Protein AF-R5B551-F1 (afdb_monomer_lite)

pLDDT: mean 90.55, std 14.45, range [37.66, 98.75]

Sequence (61 aa):
MLRQNKSALDEEIASALYKWRMAAAYYESAKDGDLMEYAIYELEAAKRRYTYLLRLKRNGA

Structure (mmCIF, N/CA/C/O backbone):
data_AF-R5B551-F1
#
_entry.id   AF-R5B551-F1
#
loop_
_atom_site.group_PDB
_atom_site.id
_atom_site.type_symbol
_atom_site.label_atom_id
_atom_site.label_alt_id
_atom_site.label_comp_id
_atom_site.label_asym_id
_atom_site.label_entity_id
_atom_site.label_seq_id
_atom_site.pdbx_PDB_ins_code
_atom_site.Cartn_x
_atom_site.Cartn_y
_atom_site.Cartn_z
_atom_site.occupancy
_atom_site.B_iso_or_equiv
_atom_site.auth_seq_id
_atom_site.auth_comp_id
_atom_site.auth_asym_id
_atom_site.auth_atom_id
_atom_site.pdbx_PDB_model_num
ATOM 1 N N . MET A 1 1 ? 6.761 -2.673 33.034 1.00 37.66 1 MET A N 1
ATOM 2 C CA . MET A 1 1 ? 6.778 -2.501 31.564 1.00 37.66 1 MET A CA 1
ATOM 3 C C . MET A 1 1 ? 5.374 -2.760 31.039 1.00 37.66 1 MET A C 1
ATOM 5 O O . MET A 1 1 ? 4.942 -3.905 31.051 1.00 37.66 1 MET A O 1
ATOM 9 N N . LEU A 1 2 ? 4.630 -1.719 30.659 1.00 44.41 2 LEU A N 1
ATOM 10 C CA . LEU A 1 2 ? 3.307 -1.879 30.047 1.00 44.41 2 LEU A CA 1
ATOM 11 C C . LEU A 1 2 ? 3.504 -2.374 28.608 1.00 44.41 2 LEU A C 1
ATOM 13 O O . LEU A 1 2 ? 3.862 -1.593 27.729 1.00 44.41 2 LEU A O 1
ATOM 17 N N . ARG A 1 3 ? 3.310 -3.676 28.363 1.00 53.62 3 ARG A N 1
ATOM 18 C CA . ARG A 1 3 ? 3.047 -4.160 27.003 1.00 53.62 3 ARG A CA 1
ATOM 19 C C . ARG A 1 3 ? 1.723 -3.528 26.584 1.00 53.62 3 ARG A C 1
ATOM 21 O O . ARG A 1 3 ? 0.680 -3.908 27.103 1.00 53.62 3 ARG A O 1
ATOM 28 N N . GLN A 1 4 ? 1.767 -2.531 25.706 1.00 55.94 4 GLN A N 1
ATOM 29 C CA . GLN A 1 4 ? 0.548 -2.062 25.060 1.00 55.94 4 GLN A CA 1
ATOM 30 C C . GLN A 1 4 ? -0.027 -3.230 24.253 1.00 55.94 4 GLN A C 1
ATOM 32 O O . GLN A 1 4 ? 0.643 -3.739 23.353 1.00 55.94 4 GLN A O 1
ATOM 37 N N . ASN A 1 5 ? -1.243 -3.664 24.586 1.00 61.44 5 ASN A N 1
ATOM 38 C CA . ASN A 1 5 ? -2.032 -4.497 23.687 1.00 61.44 5 ASN A CA 1
ATOM 39 C C . ASN A 1 5 ? -2.312 -3.657 22.439 1.00 61.44 5 ASN A C 1
ATOM 41 O O . ASN A 1 5 ? -3.070 -2.691 22.506 1.00 61.44 5 ASN A O 1
ATOM 45 N N . LYS A 1 6 ? -1.661 -3.987 21.320 1.00 71.19 6 LYS A N 1
ATOM 46 C CA . LYS A 1 6 ? -2.022 -3.427 20.015 1.00 71.19 6 LYS A CA 1
ATOM 47 C C . LYS A 1 6 ? -3.424 -3.913 19.665 1.00 71.19 6 LYS A C 1
ATOM 49 O O . LYS A 1 6 ? -3.712 -5.100 19.790 1.00 71.19 6 LYS A O 1
ATOM 54 N N . SER A 1 7 ? -4.293 -2.997 19.256 1.00 88.94 7 SER A N 1
ATOM 55 C CA . SER A 1 7 ? -5.586 -3.365 18.682 1.00 88.94 7 SER A CA 1
ATOM 56 C C . SER A 1 7 ? -5.390 -3.975 17.289 1.00 88.94 7 SER A C 1
ATOM 58 O O . SER A 1 7 ? -4.386 -3.706 16.628 1.00 88.94 7 SER A O 1
ATOM 60 N N . ALA A 1 8 ? -6.370 -4.736 16.796 1.00 92.31 8 ALA A N 1
ATOM 61 C CA . ALA A 1 8 ? -6.356 -5.220 15.411 1.00 92.31 8 ALA A CA 1
ATOM 62 C C . ALA A 1 8 ? -6.195 -4.062 14.402 1.00 92.31 8 ALA A C 1
ATOM 64 O O . ALA A 1 8 ? -5.462 -4.175 13.422 1.00 92.31 8 ALA A O 1
ATOM 65 N N . LEU A 1 9 ? -6.792 -2.900 14.698 1.00 93.62 9 LEU A N 1
ATOM 66 C CA . LEU A 1 9 ? -6.626 -1.687 13.898 1.00 93.62 9 LEU A CA 1
ATOM 67 C C . LEU A 1 9 ? -5.175 -1.168 13.909 1.00 93.62 9 LEU A C 1
ATOM 69 O O . LEU A 1 9 ? -4.693 -0.684 12.888 1.00 93.62 9 LEU A O 1
ATOM 73 N N . ASP A 1 10 ? -4.451 -1.286 15.025 1.00 95.38 10 ASP A N 1
ATOM 74 C CA . ASP A 1 10 ? -3.030 -0.915 15.093 1.00 95.38 10 ASP A CA 1
ATOM 75 C C . ASP A 1 10 ? -2.150 -1.825 14.237 1.00 95.38 10 ASP A C 1
ATOM 77 O O . ASP A 1 10 ? -1.203 -1.356 13.599 1.00 95.38 10 ASP A O 1
ATOM 81 N N . GLU A 1 11 ? -2.460 -3.119 14.210 1.00 96.00 11 GLU A N 1
ATOM 82 C CA . GLU A 1 11 ? -1.775 -4.089 13.357 1.00 96.00 11 GLU A CA 1
ATOM 83 C C . GLU A 1 11 ? -2.069 -3.830 11.877 1.00 96.00 11 GLU A C 1
ATOM 85 O O . GLU A 1 11 ? -1.145 -3.817 11.059 1.00 96.00 11 GLU A O 1
ATOM 90 N N . GLU A 1 12 ? -3.321 -3.517 11.532 1.00 97.00 12 GLU A N 1
ATOM 91 C CA . GLU A 1 12 ? -3.695 -3.114 10.176 1.00 97.00 12 GLU A CA 1
ATOM 92 C C . GLU A 1 12 ? -2.982 -1.833 9.731 1.00 97.00 12 GLU A C 1
ATOM 94 O O . GLU A 1 12 ? -2.479 -1.768 8.608 1.00 97.00 12 GLU A O 1
ATOM 99 N N . ILE A 1 13 ? -2.890 -0.823 10.602 1.00 97.88 13 ILE A N 1
ATOM 100 C CA . ILE A 1 13 ? -2.166 0.423 10.313 1.00 97.88 13 ILE A CA 1
ATOM 101 C C . ILE A 1 13 ? -0.681 0.137 10.081 1.00 97.88 13 ILE A C 1
ATOM 103 O O . ILE A 1 13 ? -0.101 0.653 9.122 1.00 97.88 13 ILE A O 1
ATOM 107 N N . ALA A 1 14 ? -0.061 -0.697 10.922 1.00 97.75 14 ALA A N 1
ATOM 108 C CA . ALA A 1 14 ? 1.341 -1.073 10.769 1.00 97.75 14 ALA A CA 1
ATOM 109 C C . ALA A 1 14 ? 1.585 -1.843 9.460 1.00 97.75 14 ALA A C 1
ATOM 111 O O . ALA A 1 14 ? 2.544 -1.555 8.741 1.00 97.75 14 ALA A O 1
ATOM 112 N N . SER A 1 15 ? 0.690 -2.771 9.117 1.00 98.06 15 SER A N 1
ATOM 113 C CA . SER A 1 15 ? 0.741 -3.529 7.865 1.00 98.06 15 SER A CA 1
ATOM 114 C C . SER A 1 15 ? 0.563 -2.624 6.642 1.00 98.06 15 SER A C 1
ATOM 116 O O . SER A 1 15 ? 1.328 -2.714 5.681 1.00 98.06 15 SER A O 1
ATOM 118 N N . ALA A 1 16 ? -0.387 -1.686 6.685 1.00 98.56 16 ALA A N 1
ATOM 119 C CA . ALA A 1 16 ? -0.605 -0.725 5.608 1.00 98.56 16 ALA A CA 1
ATOM 120 C C . ALA A 1 16 ? 0.593 0.221 5.419 1.00 98.56 16 ALA A C 1
ATOM 122 O O . ALA A 1 16 ? 0.972 0.499 4.282 1.00 98.56 16 ALA A O 1
ATOM 123 N N . LEU A 1 17 ? 1.233 0.665 6.507 1.00 98.62 17 LEU A N 1
ATOM 124 C CA . LEU A 1 17 ? 2.467 1.450 6.437 1.00 98.62 17 LEU A CA 1
ATOM 125 C C . LEU A 1 17 ? 3.611 0.649 5.808 1.00 98.62 17 LEU A C 1
ATOM 127 O O . LEU A 1 17 ? 4.338 1.174 4.966 1.00 98.62 17 LEU A O 1
ATOM 131 N N . TYR A 1 18 ? 3.774 -0.615 6.205 1.00 98.50 18 TYR A N 1
ATOM 132 C CA . TYR A 1 18 ? 4.783 -1.496 5.621 1.00 98.50 18 TYR A CA 1
ATOM 133 C C . TYR A 1 18 ? 4.557 -1.675 4.116 1.00 98.50 18 TYR A C 1
ATOM 13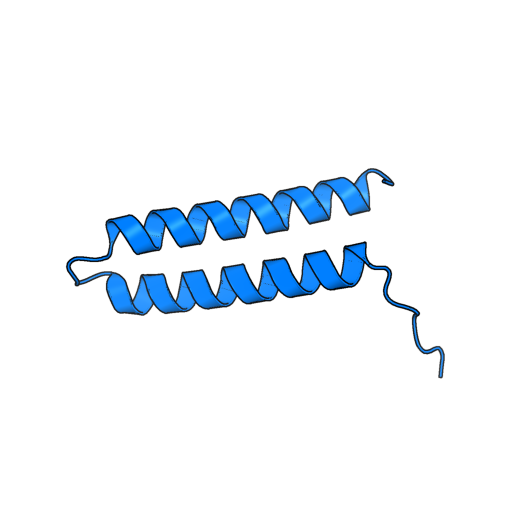5 O O . TYR A 1 18 ? 5.473 -1.440 3.332 1.00 98.50 18 TYR A O 1
ATOM 143 N N . LYS A 1 19 ? 3.322 -1.983 3.697 1.00 98.62 19 LYS A N 1
ATOM 144 C CA . LYS A 1 19 ? 2.958 -2.091 2.276 1.00 98.62 19 LYS A CA 1
ATOM 145 C C . LYS A 1 19 ? 3.246 -0.808 1.505 1.00 98.62 19 LYS A C 1
ATOM 147 O O . LYS A 1 19 ? 3.822 -0.873 0.427 1.00 98.62 19 LYS A O 1
ATOM 152 N N . TRP A 1 20 ? 2.906 0.353 2.065 1.00 98.75 20 TRP A N 1
ATOM 153 C CA . TRP A 1 20 ? 3.190 1.630 1.414 1.00 98.75 20 TRP A CA 1
ATOM 154 C C . TRP A 1 20 ? 4.696 1.858 1.221 1.00 98.75 20 TRP A C 1
ATOM 156 O O . TRP A 1 20 ? 5.118 2.262 0.141 1.00 98.75 20 TRP A O 1
ATOM 166 N N . ARG A 1 21 ? 5.523 1.525 2.220 1.00 98.56 21 ARG A N 1
ATOM 167 C CA . ARG A 1 21 ? 6.989 1.599 2.096 1.00 98.56 21 ARG A CA 1
ATOM 168 C C . ARG A 1 21 ? 7.534 0.654 1.026 1.00 98.56 21 ARG A C 1
ATOM 170 O O . ARG A 1 21 ? 8.416 1.054 0.274 1.00 98.56 21 ARG A O 1
ATOM 177 N N . MET A 1 22 ? 6.998 -0.562 0.935 1.00 98.38 22 MET A N 1
ATOM 178 C CA . MET A 1 22 ? 7.395 -1.519 -0.101 1.00 98.38 22 MET A CA 1
ATOM 179 C C . MET A 1 22 ? 6.995 -1.045 -1.501 1.00 98.38 22 MET A C 1
ATOM 181 O O . MET A 1 22 ? 7.810 -1.116 -2.414 1.00 98.38 22 MET A O 1
ATOM 185 N N . ALA A 1 23 ? 5.787 -0.499 -1.663 1.00 97.94 23 ALA A N 1
ATOM 186 C CA . ALA A 1 23 ? 5.341 0.071 -2.933 1.00 97.94 23 ALA A CA 1
ATOM 187 C C . ALA A 1 23 ? 6.182 1.292 -3.343 1.00 97.94 23 ALA A C 1
ATOM 189 O O . ALA A 1 23 ? 6.506 1.443 -4.515 1.00 97.94 23 ALA A O 1
ATOM 190 N N . ALA A 1 24 ? 6.602 2.125 -2.383 1.00 97.75 24 ALA A N 1
ATOM 191 C CA . ALA A 1 24 ? 7.516 3.235 -2.646 1.00 97.75 24 ALA A CA 1
ATOM 192 C C . ALA A 1 24 ? 8.895 2.742 -3.108 1.00 97.75 24 ALA A C 1
ATOM 194 O O . ALA A 1 24 ? 9.412 3.234 -4.104 1.00 97.75 24 ALA A O 1
ATOM 195 N N . ALA A 1 25 ? 9.463 1.733 -2.439 1.00 96.94 25 ALA A N 1
ATOM 196 C CA . ALA A 1 25 ? 10.725 1.128 -2.864 1.00 96.94 25 ALA A CA 1
ATOM 197 C C . ALA A 1 25 ? 10.620 0.496 -4.264 1.00 96.94 25 ALA A C 1
ATOM 199 O O . ALA A 1 25 ? 11.529 0.638 -5.079 1.00 96.94 25 ALA A O 1
ATOM 200 N N . TYR A 1 26 ? 9.494 -0.160 -4.557 1.00 96.12 26 TYR A N 1
ATOM 201 C CA . TYR A 1 26 ? 9.235 -0.733 -5.872 1.00 96.12 26 TYR A CA 1
ATOM 202 C C . TYR A 1 26 ? 9.099 0.343 -6.955 1.00 96.12 26 TYR A C 1
ATOM 204 O O . TYR A 1 26 ? 9.725 0.217 -8.002 1.00 96.12 26 TYR A O 1
ATOM 212 N N . TYR A 1 27 ? 8.363 1.425 -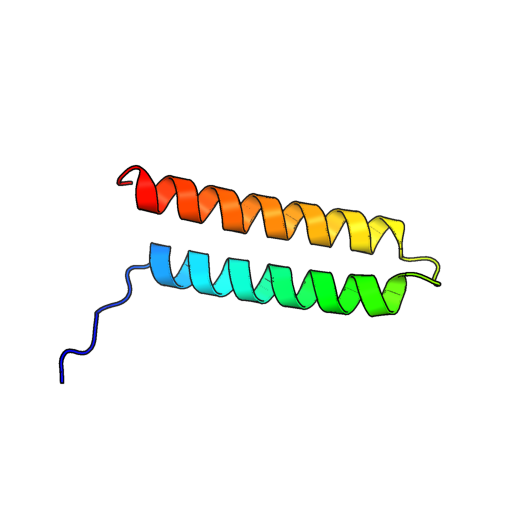6.691 1.00 96.12 27 TYR A N 1
ATOM 213 C CA . TYR A 1 27 ? 8.268 2.570 -7.596 1.00 96.12 27 TYR A CA 1
ATOM 214 C C . TYR A 1 27 ? 9.636 3.157 -7.939 1.00 96.12 27 TYR A C 1
ATOM 216 O O . TYR A 1 27 ? 9.921 3.332 -9.119 1.00 96.12 27 TYR A O 1
ATOM 224 N N . GLU A 1 28 ? 10.512 3.373 -6.954 1.00 94.00 28 GLU A N 1
ATOM 225 C CA . GLU A 1 28 ? 11.873 3.854 -7.234 1.00 94.00 28 GLU A CA 1
ATOM 226 C C . GLU A 1 28 ? 12.659 2.876 -8.120 1.00 94.00 28 GLU A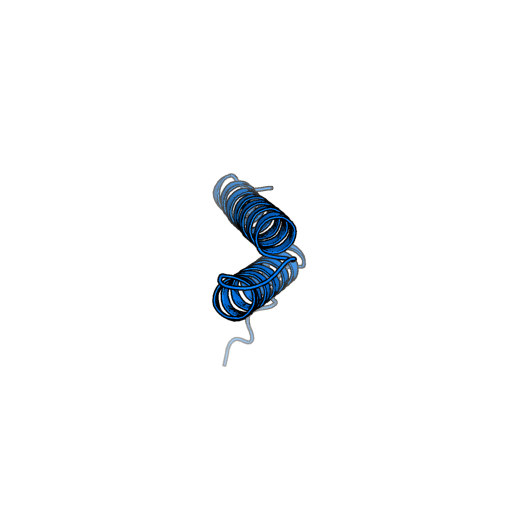 C 1
ATOM 228 O O . GLU A 1 28 ? 13.389 3.307 -9.007 1.00 94.00 28 GLU A O 1
ATOM 233 N N . SER A 1 29 ? 12.473 1.562 -7.944 1.00 93.06 29 SER A N 1
ATOM 234 C CA . SER A 1 29 ? 13.114 0.554 -8.804 1.00 93.06 29 SER A CA 1
ATOM 235 C C . SER A 1 29 ? 12.496 0.430 -10.204 1.00 93.06 29 SER A C 1
ATOM 237 O O . SER A 1 29 ? 13.182 0.028 -11.138 1.00 93.06 29 SER A O 1
ATOM 239 N N . ALA A 1 30 ? 11.209 0.755 -10.355 1.00 91.69 30 ALA A N 1
ATOM 240 C CA . ALA A 1 30 ? 10.443 0.599 -11.592 1.00 91.69 30 ALA A CA 1
ATOM 241 C C . ALA A 1 30 ? 10.340 1.895 -12.413 1.00 91.69 30 ALA A C 1
ATOM 243 O O . ALA A 1 30 ? 9.797 1.870 -13.514 1.00 91.69 30 ALA A O 1
ATOM 244 N N . LYS A 1 31 ? 10.845 3.018 -11.888 1.00 80.62 31 LYS A N 1
ATOM 245 C CA . LYS A 1 31 ? 10.704 4.367 -12.454 1.00 80.62 31 LYS A CA 1
ATOM 246 C C . LYS A 1 31 ? 11.213 4.505 -13.892 1.00 80.62 31 LYS A C 1
ATOM 248 O O . LYS A 1 31 ? 10.665 5.304 -14.639 1.00 80.62 31 LYS A O 1
ATOM 253 N N . ASP A 1 32 ? 12.208 3.709 -14.271 1.00 83.50 32 ASP A N 1
ATOM 254 C CA . ASP A 1 32 ? 12.815 3.726 -15.608 1.00 83.50 32 ASP A CA 1
ATOM 255 C C . ASP A 1 32 ? 12.500 2.450 -16.416 1.00 83.50 32 ASP A C 1
ATOM 257 O O . ASP A 1 32 ? 13.169 2.155 -17.405 1.00 83.50 32 ASP A O 1
ATOM 261 N N . GLY A 1 33 ? 11.507 1.662 -15.983 1.00 88.50 33 GLY A N 1
ATOM 262 C CA . GLY A 1 33 ? 11.133 0.392 -16.608 1.00 88.50 33 GLY A CA 1
ATOM 263 C C . GLY A 1 33 ? 9.661 0.314 -17.012 1.00 88.50 33 GLY A C 1
ATOM 264 O O . GLY A 1 33 ? 8.834 1.141 -16.631 1.00 88.50 33 GLY A O 1
ATOM 265 N N . ASP A 1 34 ? 9.314 -0.750 -17.736 1.00 93.06 34 ASP A N 1
ATOM 266 C CA . ASP A 1 34 ? 7.981 -0.959 -18.329 1.00 93.06 34 ASP A CA 1
ATOM 267 C C . ASP A 1 34 ? 6.834 -1.049 -17.304 1.00 93.06 34 ASP A C 1
ATOM 269 O O . ASP A 1 34 ? 5.658 -0.999 -17.659 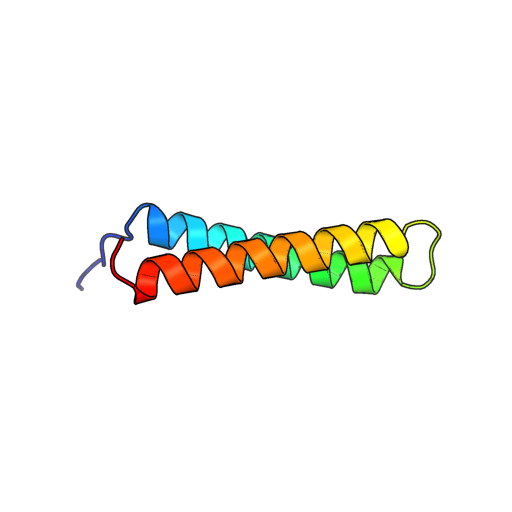1.00 93.06 34 ASP A O 1
ATOM 273 N N . LEU A 1 35 ? 7.159 -1.192 -16.016 1.00 94.06 35 LEU A N 1
ATOM 274 C CA . LEU A 1 35 ? 6.194 -1.357 -14.928 1.00 94.06 35 LEU A CA 1
ATOM 275 C C . LEU A 1 35 ? 5.946 -0.067 -14.131 1.00 94.06 35 LEU A C 1
ATOM 277 O O . LEU A 1 35 ? 5.297 -0.122 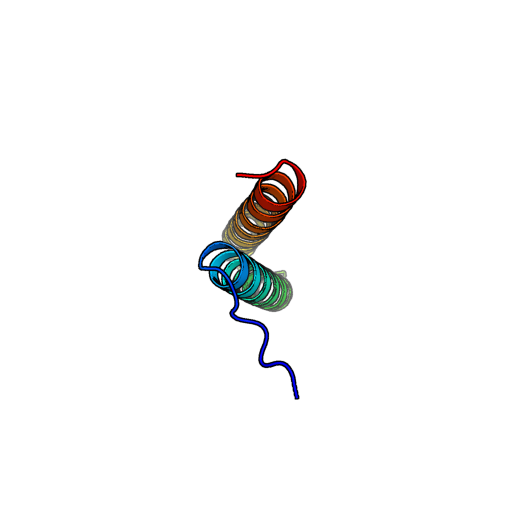-13.085 1.00 94.06 35 LEU A O 1
ATOM 281 N N . MET A 1 36 ? 6.424 1.091 -14.602 1.00 93.94 36 MET A N 1
ATOM 282 C CA . MET A 1 36 ? 6.263 2.374 -13.906 1.00 93.94 36 MET A CA 1
ATOM 283 C C . MET A 1 36 ? 4.793 2.695 -13.591 1.00 93.94 36 MET A C 1
ATOM 285 O O . MET A 1 36 ? 4.475 3.060 -12.460 1.00 93.94 36 MET A O 1
ATOM 289 N N . GLU A 1 37 ? 3.880 2.524 -14.551 1.00 95.88 37 GLU A N 1
ATOM 290 C CA . GLU A 1 37 ? 2.449 2.802 -14.347 1.00 95.88 37 GLU A CA 1
ATOM 291 C C . GLU A 1 37 ? 1.834 1.906 -13.265 1.00 95.88 37 GLU A C 1
ATOM 293 O O . GLU A 1 37 ? 1.110 2.382 -12.386 1.00 95.88 37 GLU A O 1
ATOM 298 N N . TYR A 1 38 ? 2.178 0.616 -13.282 1.00 95.75 38 TYR A N 1
ATOM 299 C CA . TYR A 1 38 ? 1.760 -0.330 -12.252 1.00 95.75 38 TYR A CA 1
ATOM 300 C C . TYR A 1 38 ? 2.315 0.066 -10.877 1.00 95.75 38 TYR A C 1
ATOM 302 O O . TYR A 1 38 ? 1.589 0.065 -9.881 1.00 95.75 38 TYR A O 1
ATOM 310 N N . ALA A 1 39 ? 3.579 0.485 -10.818 1.00 96.50 39 ALA A N 1
ATOM 311 C CA . ALA A 1 39 ? 4.202 0.917 -9.577 1.00 96.50 39 ALA A CA 1
ATOM 312 C C . ALA A 1 39 ? 3.572 2.202 -9.008 1.00 96.50 39 ALA A C 1
ATOM 314 O O . ALA A 1 39 ? 3.389 2.306 -7.793 1.00 96.50 39 ALA A O 1
ATOM 315 N N . ILE A 1 40 ? 3.178 3.153 -9.866 1.00 96.88 40 ILE A N 1
ATOM 316 C CA . ILE A 1 40 ? 2.423 4.353 -9.466 1.00 96.88 40 ILE A CA 1
ATOM 317 C C . ILE A 1 40 ? 1.067 3.958 -8.876 1.00 96.88 40 ILE A C 1
ATOM 319 O O . ILE A 1 40 ? 0.681 4.467 -7.819 1.00 96.88 40 ILE A O 1
ATOM 323 N N . TYR A 1 41 ? 0.348 3.046 -9.536 1.00 97.50 41 TYR A N 1
ATOM 324 C CA . TYR A 1 41 ? -0.948 2.571 -9.060 1.00 97.50 41 TYR A CA 1
ATOM 325 C C . TYR A 1 41 ? -0.842 1.931 -7.668 1.00 97.50 41 TYR A C 1
ATOM 327 O O . TYR A 1 41 ? -1.569 2.323 -6.751 1.00 97.50 41 TYR A O 1
ATOM 335 N N . GLU A 1 42 ? 0.098 1.002 -7.484 1.00 97.88 42 GLU A N 1
ATOM 336 C CA . GLU A 1 42 ? 0.316 0.315 -6.207 1.00 97.88 42 GLU A CA 1
ATOM 337 C C . GLU A 1 42 ? 0.718 1.287 -5.088 1.00 97.88 42 GLU A C 1
ATOM 339 O O . GLU A 1 42 ? 0.205 1.210 -3.964 1.00 97.88 42 GLU A O 1
ATOM 344 N N . LEU A 1 43 ? 1.592 2.250 -5.398 1.00 98.31 43 LEU A N 1
ATOM 345 C CA . LEU A 1 43 ? 2.018 3.289 -4.463 1.00 98.31 43 LEU A CA 1
ATOM 346 C C . LEU A 1 43 ? 0.829 4.119 -3.958 1.00 98.31 43 LEU A C 1
ATOM 348 O O . LEU A 1 43 ? 0.655 4.297 -2.746 1.00 98.31 43 LEU A O 1
ATOM 352 N N . GLU A 1 44 ? -0.010 4.603 -4.873 1.00 98.44 44 GLU A N 1
ATOM 353 C CA . GLU A 1 44 ? -1.183 5.409 -4.535 1.00 98.44 44 GLU A CA 1
ATOM 354 C C . GLU A 1 44 ? -2.251 4.595 -3.792 1.00 98.44 44 GLU A C 1
ATOM 356 O O . GLU A 1 44 ? -2.825 5.078 -2.809 1.00 98.44 44 GLU A O 1
ATOM 361 N N . ALA A 1 45 ? -2.488 3.341 -4.187 1.00 98.62 45 ALA A N 1
ATOM 362 C CA . ALA A 1 45 ? -3.420 2.448 -3.502 1.00 98.62 45 ALA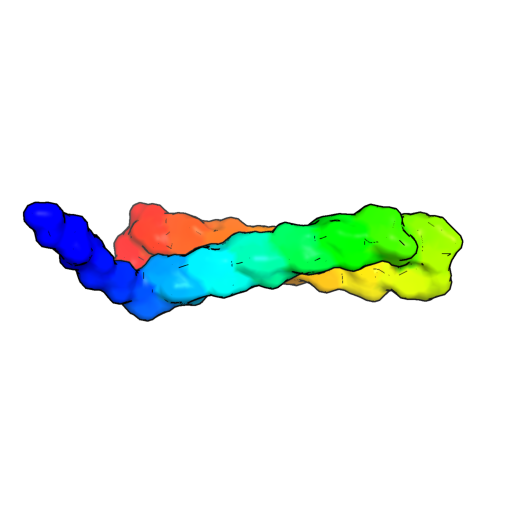 A CA 1
ATOM 363 C C . ALA A 1 45 ? -2.996 2.188 -2.044 1.00 98.62 45 ALA A C 1
ATOM 365 O O . ALA A 1 45 ? -3.800 2.354 -1.115 1.00 98.62 45 ALA A O 1
ATOM 366 N N . ALA A 1 46 ? -1.719 1.860 -1.817 1.00 98.69 46 ALA A N 1
ATOM 367 C CA . ALA A 1 46 ? -1.187 1.607 -0.481 1.00 98.69 46 ALA A CA 1
ATOM 368 C C . ALA A 1 46 ? -1.240 2.862 0.411 1.00 98.69 46 ALA A C 1
ATOM 370 O O . ALA A 1 46 ? -1.680 2.792 1.566 1.00 98.69 46 ALA A O 1
ATOM 371 N N . LYS A 1 47 ? -0.885 4.032 -0.139 1.00 98.69 47 LYS A N 1
ATOM 372 C CA . LYS A 1 47 ? -0.977 5.328 0.552 1.00 98.69 47 LYS A CA 1
ATOM 373 C C . LYS A 1 47 ? -2.412 5.660 0.963 1.00 98.69 47 LYS A C 1
ATOM 375 O O . LYS A 1 47 ? -2.649 6.083 2.102 1.00 98.69 47 LYS A O 1
ATOM 380 N N . ARG A 1 48 ? -3.383 5.455 0.063 1.00 98.69 48 ARG A N 1
ATOM 381 C CA . ARG A 1 48 ? -4.813 5.676 0.341 1.00 98.69 48 ARG A CA 1
ATOM 382 C C . ARG A 1 48 ? -5.309 4.771 1.465 1.00 98.69 48 ARG A C 1
ATOM 384 O O . ARG A 1 48 ? -5.955 5.274 2.385 1.00 98.69 48 ARG A O 1
ATOM 391 N N . ARG A 1 49 ? -4.960 3.477 1.451 1.00 98.38 49 ARG A N 1
ATOM 392 C CA . ARG A 1 49 ? -5.339 2.532 2.518 1.00 98.38 49 ARG A CA 1
ATOM 393 C C . ARG A 1 49 ? -4.766 2.946 3.871 1.00 98.38 49 ARG A C 1
ATOM 395 O O . ARG A 1 49 ? -5.521 3.030 4.837 1.00 98.38 49 ARG A O 1
ATOM 402 N N . TYR A 1 50 ? -3.469 3.249 3.942 1.00 98.69 50 TYR A N 1
ATOM 403 C CA . TYR A 1 50 ? -2.831 3.706 5.180 1.00 98.69 50 TYR A CA 1
ATOM 404 C C . TYR A 1 50 ? -3.499 4.976 5.730 1.00 98.69 50 TYR A C 1
ATOM 406 O O . TYR A 1 50 ? -3.893 5.029 6.896 1.00 98.69 50 TYR A O 1
ATOM 414 N N . THR A 1 51 ? -3.712 5.974 4.869 1.00 98.19 51 THR A N 1
ATOM 415 C CA . THR A 1 51 ? -4.345 7.244 5.254 1.00 98.19 51 THR A CA 1
ATOM 416 C C . THR A 1 51 ? -5.779 7.046 5.748 1.00 98.19 51 THR A C 1
ATOM 418 O O . THR A 1 51 ? -6.196 7.687 6.711 1.00 98.19 51 THR A O 1
ATOM 421 N N . TYR A 1 52 ? -6.540 6.154 5.112 1.00 97.88 52 TYR A N 1
ATOM 422 C CA . TYR A 1 52 ? -7.892 5.806 5.541 1.00 97.88 52 TYR A CA 1
ATOM 423 C C . TYR A 1 52 ? -7.908 5.180 6.943 1.00 97.88 52 TYR A C 1
ATOM 425 O O . TYR A 1 52 ? -8.667 5.635 7.796 1.00 97.88 52 TYR A O 1
ATOM 433 N N . LEU A 1 53 ? -7.034 4.207 7.214 1.00 97.31 53 LEU A N 1
ATOM 434 C CA . LEU A 1 53 ? -6.955 3.552 8.524 1.00 97.31 53 LEU A CA 1
ATOM 435 C C . LEU A 1 53 ? -6.560 4.527 9.645 1.00 97.31 53 LEU A C 1
ATOM 437 O O . LEU A 1 53 ? -7.115 4.470 10.741 1.00 97.31 53 LEU A O 1
ATOM 441 N N . LEU A 1 54 ? -5.665 5.481 9.365 1.00 97.44 54 LEU A N 1
ATOM 442 C CA . LEU A 1 54 ? -5.353 6.556 10.313 1.00 97.44 54 LEU A CA 1
ATOM 443 C C . LEU A 1 54 ? -6.570 7.437 10.617 1.00 97.44 54 LEU A C 1
ATOM 445 O O . LEU A 1 54 ? -6.776 7.827 11.767 1.00 97.44 54 LEU A O 1
ATOM 449 N N . ARG A 1 55 ? -7.385 7.752 9.602 1.00 96.94 55 ARG A N 1
ATOM 450 C CA . ARG A 1 55 ? -8.627 8.517 9.790 1.00 96.94 55 ARG A CA 1
ATOM 451 C C . ARG A 1 55 ? -9.640 7.732 10.618 1.00 96.94 55 ARG A C 1
ATOM 453 O O . ARG A 1 55 ? -10.232 8.327 11.510 1.00 96.94 55 ARG A O 1
ATOM 460 N N . LEU A 1 56 ? -9.792 6.428 10.372 1.00 94.69 56 LEU A N 1
ATOM 461 C CA . LEU A 1 56 ? -10.641 5.554 11.189 1.00 94.69 56 LEU A CA 1
ATOM 462 C C . LEU A 1 56 ? -10.210 5.569 12.656 1.00 94.69 56 LEU A C 1
ATOM 464 O O . LEU A 1 56 ? -11.024 5.843 13.530 1.00 94.69 56 LEU A O 1
ATOM 468 N N . LYS A 1 57 ? -8.916 5.367 12.923 1.00 94.75 57 LYS A N 1
ATOM 469 C CA . LYS A 1 57 ? -8.386 5.392 14.290 1.00 94.75 57 LYS A CA 1
ATOM 470 C C . LYS A 1 57 ? -8.597 6.743 14.972 1.00 94.75 57 LYS A C 1
ATOM 472 O O . LYS A 1 57 ? -8.948 6.787 16.145 1.00 94.75 57 LYS A O 1
ATOM 477 N N . ARG A 1 58 ? -8.392 7.848 14.247 1.00 93.50 58 ARG A N 1
ATOM 478 C CA . ARG A 1 58 ? -8.604 9.206 14.775 1.00 93.50 58 ARG A CA 1
ATOM 479 C C . ARG A 1 58 ? -10.070 9.480 15.098 1.00 93.50 58 ARG A C 1
ATOM 481 O O . ARG A 1 58 ? -10.351 10.167 16.071 1.00 93.50 58 ARG A O 1
ATOM 488 N N . ASN A 1 59 ? -10.980 8.986 14.266 1.00 92.19 59 ASN A N 1
ATOM 489 C CA . ASN A 1 59 ? -12.404 9.266 14.393 1.00 92.19 59 ASN A CA 1
ATOM 490 C C . ASN A 1 59 ? -13.115 8.339 15.395 1.00 92.19 59 ASN A C 1
ATOM 492 O O . ASN A 1 59 ? -14.319 8.487 15.553 1.00 92.19 59 ASN A O 1
ATOM 496 N N . GLY A 1 60 ? -12.389 7.435 16.068 1.00 70.88 60 GLY A N 1
ATOM 497 C CA . GLY A 1 60 ? -12.966 6.456 16.988 1.00 70.88 60 GLY A CA 1
ATOM 498 C C . GLY A 1 60 ? -13.882 5.492 16.241 1.00 70.88 60 GLY A C 1
ATOM 499 O O . GLY A 1 60 ? -15.094 5.681 16.235 1.00 70.88 60 GLY A O 1
ATOM 500 N N . ALA A 1 61 ? -13.289 4.508 15.561 1.00 52.16 61 ALA A N 1
ATOM 501 C CA . ALA A 1 61 ? -14.033 3.326 15.127 1.00 52.16 61 ALA A CA 1
ATOM 502 C C . ALA A 1 61 ? -14.683 2.624 16.329 1.00 52.16 61 ALA A C 1
ATOM 504 O O . ALA A 1 61 ? -14.032 2.595 17.402 1.00 52.16 61 ALA A O 1
#

Foldseek 3Di:
DDPPPQDPLNVQLVVLVVQLVVLVVVCVVCVPHPCNVVSVVSNVVSVVSNVVSVVCVVVPD

Radius of gyration: 14.52 Å; chains: 1; bounding box: 27×14×50 Å

Secondary structure (DSSP, 8-state):
-------HHHHHHHHHHHHHHHHHHHHHHHTTSTTHHHHHHHHHHHHHHHHHHHHHHHT--